Protein AF-A0A2Z6NLJ5-F1 (afdb_monomer_lite)

pLDDT: mean 78.74, std 17.32, range [47.12, 97.5]

Secondary structure (DSSP, 8-state):
-PPPPSS---HHHHHHHHHHHHHHHHHH-GGGGGGGS-TT------SSS----GGGGG-

Structure (mmCIF, N/CA/C/O backbone):
data_AF-A0A2Z6NLJ5-F1
#
_entry.id   AF-A0A2Z6NLJ5-F1
#
loop_
_atom_site.group_PDB
_atom_site.id
_atom_site.type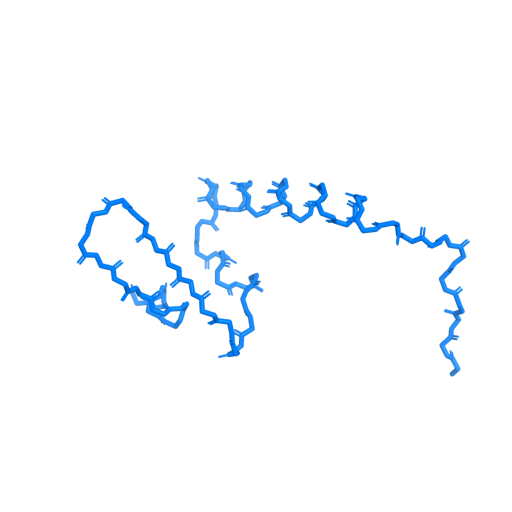_symbol
_atom_site.label_atom_id
_atom_site.label_alt_id
_atom_site.label_comp_id
_atom_site.label_asym_id
_atom_site.label_entity_id
_atom_site.label_seq_id
_atom_site.pdbx_PDB_ins_code
_atom_site.Cartn_x
_atom_site.Cartn_y
_atom_site.Cartn_z
_atom_site.occupancy
_atom_site.B_iso_or_equiv
_atom_site.auth_seq_id
_atom_site.auth_comp_id
_atom_site.auth_asym_id
_atom_site.auth_atom_id
_atom_site.pdbx_PDB_model_num
ATOM 1 N N . MET A 1 1 ? -10.320 -8.527 -28.786 1.00 52.34 1 MET A N 1
ATOM 2 C CA . MET A 1 1 ? -8.921 -8.135 -29.072 1.00 52.34 1 MET A CA 1
ATOM 3 C C . MET A 1 1 ? -8.555 -7.100 -28.019 1.00 52.34 1 MET A C 1
ATOM 5 O O . MET A 1 1 ? -9.276 -6.116 -27.931 1.00 52.34 1 MET A O 1
ATOM 9 N N . ALA A 1 2 ? -7.569 -7.347 -27.154 1.00 52.09 2 ALA A N 1
ATOM 10 C CA . ALA A 1 2 ? -7.158 -6.355 -26.158 1.00 52.09 2 ALA A CA 1
ATOM 11 C C . ALA A 1 2 ? -6.351 -5.264 -26.873 1.00 52.09 2 ALA A C 1
ATOM 13 O O . ALA A 1 2 ? -5.323 -5.555 -27.481 1.00 52.09 2 ALA A O 1
ATOM 14 N N . THR A 1 3 ? -6.847 -4.030 -26.865 1.00 59.88 3 THR A N 1
ATOM 15 C CA . THR A 1 3 ? -6.097 -2.872 -27.356 1.00 59.88 3 THR A CA 1
ATOM 16 C C . THR A 1 3 ? -4.842 -2.708 -26.494 1.00 59.88 3 THR A C 1
ATOM 18 O O . THR A 1 3 ? -4.984 -2.641 -25.269 1.00 59.88 3 THR A O 1
ATOM 21 N N . PRO A 1 4 ? -3.628 -2.656 -27.074 1.00 62.97 4 PRO A N 1
ATOM 22 C CA . PRO A 1 4 ? -2.417 -2.399 -26.305 1.00 62.97 4 PRO A CA 1
ATOM 23 C C . PRO A 1 4 ? -2.569 -1.064 -25.580 1.00 62.97 4 PRO A C 1
ATOM 25 O O . PRO A 1 4 ? -2.924 -0.064 -26.206 1.00 62.97 4 PRO A O 1
ATOM 28 N N . PHE A 1 5 ? -2.342 -1.047 -24.265 1.00 63.50 5 PHE A N 1
ATOM 29 C CA . PHE A 1 5 ? -2.356 0.199 -23.507 1.00 63.50 5 PHE 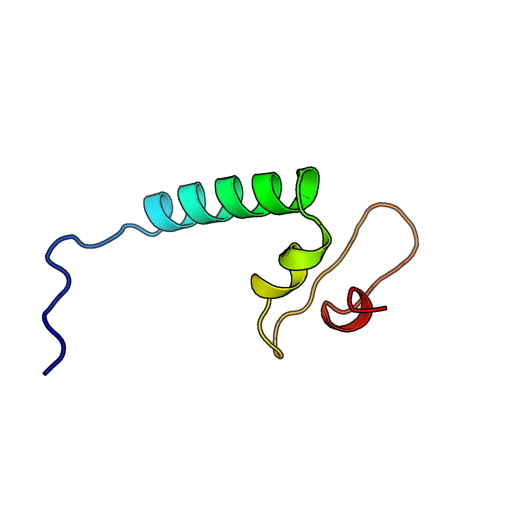A CA 1
ATOM 30 C C . PHE A 1 5 ? -1.280 1.135 -24.088 1.00 63.50 5 PHE A C 1
ATOM 32 O O . PHE A 1 5 ? -0.111 0.750 -24.125 1.00 63.50 5 PHE A O 1
ATOM 39 N N . PRO A 1 6 ? -1.648 2.343 -24.554 1.00 68.06 6 PRO A N 1
ATOM 40 C CA . PRO A 1 6 ? -0.749 3.208 -25.322 1.00 68.06 6 PRO A CA 1
ATOM 41 C C . PRO A 1 6 ? 0.390 3.808 -24.487 1.00 68.06 6 PRO A C 1
ATOM 43 O O . PRO A 1 6 ? 1.289 4.435 -25.039 1.00 68.06 6 PRO A O 1
ATOM 46 N N . ILE A 1 7 ? 0.367 3.618 -23.166 1.00 69.25 7 ILE A N 1
ATOM 47 C CA . ILE A 1 7 ? 1.369 4.134 -22.241 1.00 69.25 7 ILE A CA 1
ATOM 48 C C . ILE A 1 7 ? 1.794 2.970 -21.343 1.00 69.25 7 ILE A C 1
ATOM 50 O O . ILE A 1 7 ? 0.964 2.482 -20.569 1.00 69.25 7 ILE A O 1
ATOM 54 N N . PRO A 1 8 ? 3.045 2.488 -21.427 1.00 75.88 8 PRO A N 1
ATOM 55 C CA . PRO A 1 8 ? 3.533 1.511 -20.472 1.00 75.88 8 PRO A CA 1
ATOM 56 C C . PRO A 1 8 ? 3.573 2.177 -19.096 1.00 75.88 8 PRO A C 1
ATOM 58 O O . PRO A 1 8 ? 4.370 3.082 -18.852 1.00 75.88 8 PRO A O 1
ATOM 61 N N . LEU A 1 9 ? 2.685 1.748 -18.199 1.00 83.00 9 LEU A N 1
ATOM 62 C CA . LEU A 1 9 ? 2.771 2.136 -16.800 1.00 83.00 9 LEU A CA 1
ATOM 63 C C . LEU A 1 9 ? 4.034 1.509 -16.218 1.00 83.00 9 LEU A C 1
ATOM 65 O O . LEU A 1 9 ? 4.228 0.294 -16.259 1.00 83.00 9 LEU A O 1
ATOM 69 N N . THR A 1 10 ? 4.909 2.349 -15.685 1.00 91.19 10 THR A N 1
ATOM 70 C CA . THR A 1 10 ? 6.093 1.878 -14.971 1.00 91.19 10 THR A CA 1
ATOM 71 C C . THR A 1 10 ? 5.681 1.309 -13.616 1.00 91.19 10 THR A C 1
ATOM 73 O O . THR A 1 10 ? 4.728 1.779 -12.990 1.00 91.19 10 THR A O 1
ATOM 76 N N . ALA A 1 11 ? 6.445 0.340 -13.110 1.00 91.50 11 ALA A N 1
ATOM 77 C CA . ALA A 1 11 ? 6.252 -0.171 -11.754 1.00 91.50 11 ALA A CA 1
ATOM 78 C C . ALA A 1 11 ? 6.302 0.954 -10.700 1.00 91.50 11 ALA A C 1
ATOM 80 O O . ALA A 1 11 ? 5.560 0.912 -9.724 1.00 91.50 11 ALA A O 1
ATOM 81 N N . ALA A 1 12 ? 7.119 1.989 -10.932 1.00 93.44 12 ALA A N 1
ATOM 82 C CA . ALA A 1 12 ? 7.193 3.166 -10.073 1.00 93.44 12 ALA A CA 1
ATOM 83 C C .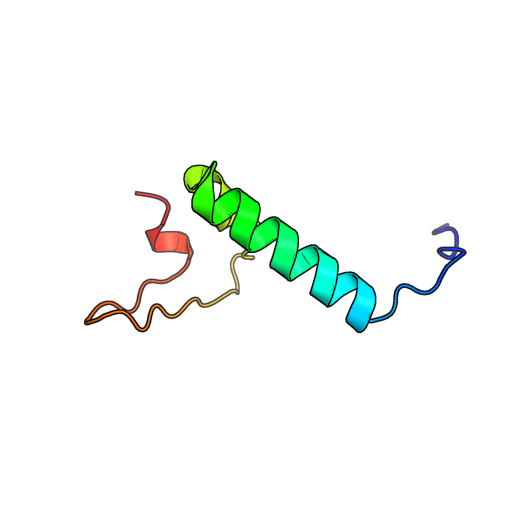 ALA A 1 12 ? 5.867 3.941 -10.038 1.00 93.44 12 ALA A C 1
ATOM 85 O O . ALA A 1 12 ? 5.359 4.223 -8.959 1.00 93.44 12 ALA A O 1
ATOM 86 N N . GLN A 1 13 ? 5.266 4.227 -11.198 1.00 93.81 13 GLN A N 1
ATOM 87 C CA . GLN A 1 13 ? 3.968 4.907 -11.264 1.00 93.81 13 GLN A CA 1
ATOM 88 C C . GLN A 1 13 ? 2.880 4.099 -10.553 1.00 93.81 13 GLN A C 1
ATOM 90 O O . GLN A 1 13 ? 2.162 4.645 -9.717 1.00 93.81 13 GLN A O 1
ATOM 95 N N . VAL A 1 14 ? 2.787 2.795 -10.835 1.00 94.19 14 VAL A N 1
ATOM 96 C CA . VAL A 1 14 ? 1.797 1.916 -10.192 1.00 94.19 14 VAL A CA 1
ATOM 97 C C . VAL A 1 14 ? 2.015 1.868 -8.680 1.00 94.19 14 VAL A C 1
ATOM 99 O O . VAL A 1 14 ? 1.060 2.029 -7.925 1.00 94.19 14 VAL A O 1
ATOM 102 N N . GLY A 1 15 ? 3.263 1.717 -8.230 1.00 94.88 15 GLY A N 1
ATOM 103 C CA . GLY A 1 15 ? 3.611 1.684 -6.811 1.00 94.88 15 GLY A CA 1
ATOM 104 C C . GLY A 1 15 ? 3.250 2.978 -6.080 1.00 94.88 15 GLY A C 1
ATOM 105 O O . GLY A 1 15 ? 2.641 2.925 -5.014 1.00 94.88 15 GLY A O 1
ATOM 106 N N . THR A 1 16 ? 3.554 4.140 -6.666 1.00 96.44 16 THR A N 1
ATOM 107 C CA . THR A 1 16 ? 3.202 5.444 -6.083 1.00 96.44 16 THR A CA 1
ATOM 108 C C . THR A 1 16 ? 1.691 5.598 -5.914 1.00 96.44 16 THR A C 1
ATOM 110 O O . THR A 1 16 ? 1.237 5.991 -4.839 1.00 96.44 16 THR A O 1
ATOM 113 N N . TYR A 1 17 ? 0.905 5.255 -6.939 1.00 95.62 17 TYR A N 1
ATOM 114 C CA . TYR A 1 17 ? -0.555 5.320 -6.851 1.00 95.62 17 TYR A CA 1
ATOM 115 C C . TYR A 1 17 ? -1.121 4.329 -5.832 1.00 95.62 17 TYR A C 1
ATOM 117 O O . TYR A 1 17 ? -1.982 4.704 -5.036 1.00 95.62 17 TYR A O 1
ATOM 125 N N . PHE A 1 18 ? -0.620 3.092 -5.835 1.00 96.00 18 PHE A N 1
ATOM 126 C CA . PHE A 1 18 ? -1.061 2.045 -4.919 1.00 96.00 18 PHE A CA 1
ATOM 127 C C . PH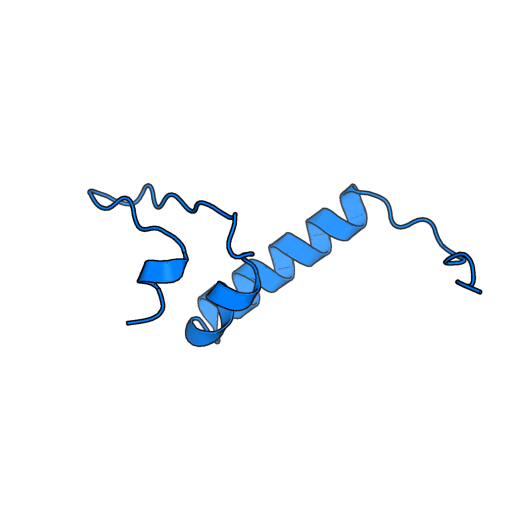E A 1 18 ? -0.863 2.460 -3.458 1.00 96.00 18 PHE A C 1
ATOM 129 O O . PHE A 1 18 ? -1.811 2.419 -2.679 1.00 96.00 18 PHE A O 1
ATOM 136 N N . VAL A 1 19 ? 0.338 2.925 -3.094 1.00 96.38 19 VAL A N 1
ATOM 137 C CA . VAL A 1 19 ? 0.650 3.340 -1.717 1.00 96.38 19 VAL A CA 1
ATOM 138 C C . VAL A 1 19 ? -0.206 4.534 -1.293 1.00 96.38 19 VAL A C 1
ATOM 140 O O . VAL A 1 19 ? -0.765 4.525 -0.197 1.00 96.38 19 VAL A O 1
ATOM 143 N N . GLY A 1 20 ? -0.350 5.541 -2.160 1.00 97.50 20 GLY A N 1
ATOM 144 C CA . GLY A 1 20 ? -1.158 6.723 -1.8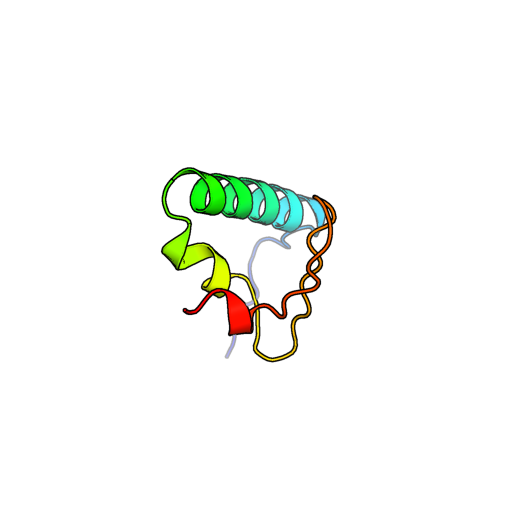60 1.00 97.50 20 GLY A CA 1
ATOM 145 C C . GLY A 1 20 ? -2.624 6.381 -1.588 1.00 97.50 20 GLY A C 1
ATOM 146 O O . GLY A 1 20 ? -3.183 6.823 -0.584 1.00 97.50 20 GLY A O 1
ATOM 147 N N . GLN A 1 21 ? -3.235 5.558 -2.444 1.00 97.31 21 GLN A N 1
ATOM 148 C CA . GLN A 1 21 ? -4.625 5.140 -2.251 1.00 97.31 21 GLN A CA 1
ATOM 149 C C . GLN A 1 21 ? -4.806 4.223 -1.047 1.00 97.31 21 GLN A C 1
ATOM 151 O O . GLN A 1 21 ? -5.738 4.431 -0.274 1.00 97.31 21 GLN A O 1
ATOM 156 N N . TYR A 1 22 ? -3.898 3.270 -0.836 1.00 95.81 22 TYR A N 1
ATOM 157 C CA . TYR A 1 22 ? -3.965 2.367 0.308 1.00 95.81 22 TYR A CA 1
ATOM 158 C C . TYR A 1 22 ? -4.021 3.139 1.636 1.00 95.81 22 TYR A C 1
ATOM 160 O O . TYR A 1 22 ? -4.910 2.898 2.450 1.00 95.81 22 TYR A O 1
ATOM 168 N N . TYR A 1 23 ? -3.134 4.120 1.841 1.00 94.50 23 TYR A N 1
ATOM 169 C CA . TYR A 1 23 ? -3.143 4.917 3.073 1.00 94.50 23 TYR A CA 1
ATOM 170 C C . TYR A 1 23 ? -4.327 5.879 3.167 1.00 94.50 23 TYR A C 1
ATOM 172 O O . TYR A 1 23 ? -4.846 6.086 4.264 1.00 94.50 23 TYR A O 1
ATOM 180 N N . HIS A 1 24 ? -4.781 6.448 2.047 1.00 96.69 24 HIS A N 1
ATOM 181 C CA . HIS A 1 24 ? -5.974 7.290 2.043 1.00 96.69 24 HIS A CA 1
ATOM 182 C C . HIS A 1 24 ? -7.210 6.510 2.513 1.00 96.69 24 HIS A C 1
ATOM 184 O O . HIS A 1 24 ? -7.924 6.978 3.403 1.00 96.69 24 HIS A O 1
ATOM 190 N N . VAL A 1 25 ? -7.426 5.308 1.971 1.00 96.06 25 VAL A N 1
ATOM 191 C CA . VAL A 1 25 ? -8.526 4.419 2.369 1.00 96.06 25 VAL A CA 1
ATOM 192 C C . VAL A 1 25 ? -8.340 3.952 3.810 1.00 96.06 25 VAL A C 1
ATOM 194 O O . VAL A 1 25 ? -9.266 4.076 4.599 1.00 96.06 25 VAL A O 1
ATOM 197 N N . LEU A 1 26 ? -7.135 3.535 4.205 1.00 91.06 26 LEU A N 1
ATOM 198 C CA . LEU A 1 26 ? -6.854 3.104 5.579 1.00 91.06 26 LEU A CA 1
ATOM 199 C C . LEU A 1 26 ? -7.187 4.165 6.634 1.00 91.06 26 LEU A C 1
ATOM 201 O O . LEU A 1 26 ? -7.645 3.818 7.718 1.00 91.06 26 LEU A O 1
ATOM 205 N N . GLN A 1 27 ? -6.956 5.443 6.332 1.00 91.31 27 GLN A N 1
ATOM 206 C CA . GLN A 1 27 ? -7.221 6.536 7.267 1.00 91.31 27 GLN A CA 1
ATOM 207 C C . GLN A 1 27 ? -8.684 6.989 7.280 1.00 91.31 27 GLN A C 1
ATOM 209 O O . GLN A 1 27 ? -9.183 7.366 8.336 1.00 91.31 27 GLN A O 1
ATOM 214 N N . ASN A 1 28 ? -9.349 7.007 6.121 1.00 96.25 28 ASN A N 1
ATOM 215 C CA . ASN A 1 28 ? -10.654 7.662 5.969 1.00 96.25 28 ASN A CA 1
ATOM 216 C C . ASN A 1 28 ? -11.826 6.679 5.843 1.00 96.25 28 ASN A C 1
ATOM 218 O O . ASN A 1 28 ? -12.944 7.039 6.193 1.00 96.25 28 ASN A O 1
ATOM 222 N N . GLN A 1 29 ? -11.585 5.481 5.308 1.00 95.75 29 GLN A N 1
ATOM 223 C CA . GLN A 1 29 ? -12.587 4.448 5.025 1.00 95.75 29 GLN A CA 1
ATOM 224 C C . GLN A 1 29 ? -11.987 3.048 5.293 1.00 95.75 29 GLN A C 1
ATOM 226 O O . GLN A 1 29 ? -11.805 2.252 4.360 1.00 95.75 29 GLN A O 1
ATOM 231 N N . PRO A 1 30 ? -11.578 2.755 6.545 1.00 89.88 30 PRO A N 1
ATOM 232 C CA . PRO A 1 30 ? -10.868 1.524 6.898 1.00 89.88 30 PRO A CA 1
ATOM 233 C C . PRO A 1 30 ? -11.641 0.251 6.523 1.00 89.88 30 PRO A C 1
ATOM 235 O O . PRO A 1 30 ? -11.024 -0.772 6.221 1.00 89.88 30 PRO A O 1
ATOM 238 N N . GLU A 1 31 ? -12.970 0.322 6.466 1.00 91.69 31 GLU A N 1
ATOM 239 C CA . GLU A 1 31 ? -13.857 -0.761 6.052 1.00 91.69 31 GLU A CA 1
ATOM 240 C C . GLU A 1 31 ? -13.633 -1.230 4.608 1.00 91.69 31 GLU A C 1
ATOM 242 O O . GLU A 1 31 ? -14.045 -2.333 4.276 1.00 91.69 31 GLU A O 1
ATOM 247 N N . PHE A 1 32 ? -12.961 -0.452 3.751 1.00 93.88 32 PHE A N 1
ATOM 248 C CA . PHE A 1 32 ? -12.673 -0.844 2.364 1.00 93.88 32 PHE A CA 1
ATOM 249 C C . PHE A 1 32 ? -11.228 -1.292 2.133 1.00 93.88 32 PHE A C 1
ATOM 251 O O . PHE A 1 32 ? -10.887 -1.731 1.033 1.00 93.88 32 PHE A O 1
ATOM 258 N N . VAL A 1 33 ? -10.365 -1.246 3.151 1.00 91.75 33 VAL A N 1
ATOM 259 C CA . VAL A 1 33 ? -8.946 -1.628 3.021 1.00 91.75 33 VAL A CA 1
ATOM 260 C C . VAL A 1 33 ? -8.789 -3.085 2.592 1.00 91.75 33 VAL A C 1
ATOM 262 O O . VAL A 1 33 ? -7.874 -3.412 1.836 1.00 91.75 33 VAL A O 1
ATOM 265 N N . HIS A 1 34 ? -9.708 -3.960 3.012 1.00 89.31 34 HIS A N 1
ATOM 266 C CA . HIS A 1 34 ? -9.666 -5.378 2.660 1.00 89.31 34 HIS A CA 1
ATOM 267 C C . HIS A 1 34 ? -9.717 -5.618 1.137 1.00 89.31 34 HIS A C 1
ATOM 269 O O . HIS A 1 34 ? -9.217 -6.635 0.668 1.00 89.31 34 HIS A O 1
ATOM 275 N N . GLN A 1 35 ? -10.266 -4.682 0.350 1.00 92.81 35 GLN A N 1
ATOM 276 C CA . GLN A 1 35 ? -10.380 -4.801 -1.111 1.00 92.81 35 GLN A CA 1
ATOM 277 C C . GLN A 1 35 ? -9.027 -4.732 -1.835 1.00 92.81 35 GLN A C 1
ATOM 279 O O . GLN A 1 35 ? -8.926 -5.135 -2.992 1.00 92.81 35 GLN A O 1
ATOM 284 N N . PHE A 1 36 ? -7.975 -4.248 -1.166 1.00 92.69 36 PHE A N 1
ATOM 285 C CA . PHE A 1 36 ? -6.611 -4.232 -1.705 1.00 92.69 36 PHE A CA 1
ATOM 286 C C . PHE A 1 36 ? -5.914 -5.596 -1.604 1.00 92.69 36 PHE A C 1
ATOM 288 O O . PHE A 1 36 ? -4.807 -5.762 -2.122 1.00 92.69 36 PHE A O 1
ATOM 295 N N . TYR A 1 37 ? -6.545 -6.570 -0.949 1.00 90.50 37 TYR A N 1
ATOM 296 C CA . TYR A 1 37 ? -6.021 -7.913 -0.759 1.00 90.50 37 TYR A CA 1
ATOM 297 C C . TYR A 1 37 ? -6.825 -8.920 -1.578 1.00 90.50 37 TYR A C 1
ATOM 299 O O . TYR A 1 37 ? -8.051 -8.882 -1.624 1.00 90.50 37 TYR A O 1
ATOM 307 N N . SER A 1 38 ? -6.115 -9.845 -2.218 1.00 89.69 38 SER A N 1
ATOM 308 C CA . SER A 1 38 ? -6.723 -11.030 -2.830 1.00 89.69 38 SER A CA 1
ATOM 309 C C . SER A 1 38 ? -6.903 -12.138 -1.791 1.00 89.69 38 SER A C 1
ATOM 311 O O . SER A 1 38 ? -6.252 -12.107 -0.747 1.00 89.69 38 SER A O 1
ATOM 313 N N . ASP A 1 39 ? -7.681 -13.176 -2.108 1.00 84.69 39 ASP A N 1
ATOM 314 C CA . ASP A 1 39 ? -7.842 -14.351 -1.234 1.00 84.69 39 ASP A CA 1
ATOM 315 C C . ASP A 1 39 ? -6.510 -15.044 -0.885 1.00 84.69 39 ASP A C 1
ATOM 317 O O . ASP A 1 39 ? -6.382 -15.672 0.162 1.00 84.69 39 ASP A O 1
ATOM 321 N N . ALA A 1 40 ? -5.493 -14.912 -1.744 1.00 88.62 40 ALA A N 1
ATOM 322 C CA . ALA A 1 40 ? -4.160 -15.472 -1.521 1.00 88.62 40 ALA A CA 1
ATOM 323 C C . ALA A 1 40 ? -3.217 -14.538 -0.732 1.00 88.62 40 ALA A C 1
ATOM 325 O O . ALA A 1 40 ? -2.081 -14.911 -0.428 1.00 88.62 40 ALA A O 1
ATOM 326 N N . SER A 1 41 ? -3.635 -13.308 -0.424 1.00 86.88 41 SER A N 1
ATOM 327 C CA . SER A 1 41 ? -2.790 -12.315 0.237 1.00 86.88 41 SER A CA 1
ATOM 328 C C . SER A 1 41 ? -2.653 -12.596 1.738 1.00 86.88 41 SER A C 1
ATOM 330 O O . SER A 1 41 ? -3.619 -12.888 2.434 1.00 86.88 41 SER A O 1
ATOM 332 N N . THR A 1 42 ? -1.436 -12.447 2.266 1.00 82.88 42 THR A N 1
ATOM 333 C CA . THR A 1 42 ? -1.162 -12.488 3.712 1.00 82.88 42 THR A CA 1
ATOM 334 C C . THR A 1 42 ? -0.768 -11.094 4.190 1.00 82.88 42 THR A C 1
ATOM 336 O O . THR A 1 42 ? 0.055 -10.438 3.554 1.00 82.88 42 THR A O 1
ATOM 339 N N . MET A 1 43 ? -1.331 -10.650 5.312 1.00 78.81 43 MET A N 1
ATOM 340 C CA . MET A 1 43 ? -1.019 -9.367 5.941 1.00 78.81 43 MET A CA 1
ATOM 341 C C . MET A 1 43 ? -0.366 -9.620 7.310 1.00 78.81 43 MET A C 1
ATOM 343 O O . MET A 1 43 ? -0.649 -10.617 7.969 1.00 78.81 43 MET A O 1
ATOM 347 N N . LEU A 1 44 ? 0.580 -8.766 7.702 1.00 77.69 44 LEU A N 1
ATOM 348 C CA . LEU A 1 44 ? 1.267 -8.840 8.991 1.00 77.69 44 LEU A CA 1
ATOM 349 C C . LEU A 1 44 ? 1.263 -7.450 9.627 1.00 77.69 44 LEU A C 1
ATOM 351 O O . LEU A 1 44 ? 1.878 -6.532 9.088 1.00 77.69 44 LEU A O 1
ATOM 355 N N . ARG A 1 45 ? 0.612 -7.305 10.786 1.00 73.38 45 ARG A N 1
ATOM 356 C CA . ARG A 1 45 ? 0.693 -6.091 11.612 1.00 73.38 45 ARG A CA 1
ATOM 357 C C . ARG A 1 45 ? 1.823 -6.266 12.623 1.00 73.38 45 ARG A C 1
ATOM 359 O O . ARG A 1 45 ? 1.908 -7.303 13.276 1.00 73.38 45 ARG A O 1
ATOM 366 N N . ILE A 1 46 ? 2.715 -5.281 12.719 1.00 67.44 46 ILE A N 1
ATOM 367 C CA . ILE A 1 46 ? 3.898 -5.340 13.600 1.00 67.44 46 ILE A CA 1
ATOM 368 C C . ILE A 1 46 ? 3.673 -4.543 14.904 1.00 67.44 46 ILE A C 1
ATOM 370 O O . ILE A 1 46 ? 4.490 -4.605 15.815 1.00 67.44 46 ILE A O 1
ATOM 374 N N . ASP A 1 47 ? 2.518 -3.893 15.069 1.00 61.50 47 ASP A N 1
ATOM 375 C CA . ASP A 1 47 ? 2.202 -3.014 16.209 1.00 61.50 47 ASP A CA 1
ATOM 376 C C . ASP A 1 47 ? 1.836 -3.729 17.534 1.00 61.50 47 ASP A C 1
ATOM 378 O O . ASP A 1 47 ? 1.268 -3.119 18.434 1.00 61.50 47 ASP A O 1
ATOM 382 N N . GLY A 1 48 ? 2.220 -5.002 17.700 1.00 54.59 48 GLY A N 1
ATOM 383 C CA . GLY A 1 48 ? 2.206 -5.695 18.995 1.00 54.59 48 GLY A CA 1
ATOM 384 C C . GLY A 1 48 ? 1.150 -6.798 19.139 1.00 54.59 48 GLY A C 1
ATOM 385 O O . GLY A 1 48 ? -0.003 -6.550 19.459 1.00 54.59 48 GLY A O 1
ATOM 386 N N . ASN A 1 49 ? 1.611 -8.047 19.013 1.00 50.16 49 ASN A N 1
ATOM 387 C CA . ASN A 1 49 ? 0.978 -9.297 19.466 1.00 50.16 49 ASN A CA 1
ATOM 388 C C . ASN A 1 49 ? -0.186 -9.935 18.669 1.00 50.16 49 ASN A C 1
ATOM 390 O O . ASN A 1 49 ? -0.721 -10.941 19.134 1.00 50.16 49 ASN A O 1
ATOM 394 N N . SER A 1 50 ? -0.536 -9.491 17.458 1.00 54.56 50 SER A N 1
ATOM 395 C CA . SER A 1 50 ? -1.479 -10.250 16.610 1.00 54.56 50 SER A CA 1
ATOM 396 C C . SER A 1 50 ? -1.028 -10.359 15.147 1.00 54.56 50 SER A C 1
ATOM 398 O O . SER A 1 50 ? -0.783 -9.374 14.455 1.00 54.56 50 SER A O 1
ATOM 400 N N . ARG A 1 51 ? -0.894 -11.605 14.665 1.00 54.44 51 ARG A N 1
ATOM 401 C CA . ARG A 1 51 ? -0.798 -11.928 13.233 1.00 54.44 51 ARG A CA 1
ATOM 402 C C . ARG A 1 51 ? -2.214 -12.229 12.761 1.00 54.44 51 ARG A C 1
ATOM 404 O O . ARG A 1 51 ? -2.763 -13.261 13.129 1.00 54.44 51 ARG A O 1
ATOM 411 N N . GLU A 1 52 ? -2.788 -11.340 11.969 1.00 55.12 52 GLU A N 1
ATOM 412 C CA . GLU A 1 52 ? -4.141 -11.490 11.435 1.00 55.12 52 GLU A CA 1
ATOM 413 C C . GLU A 1 52 ? -4.065 -11.693 9.921 1.00 55.12 52 GLU A C 1
ATOM 415 O O . GLU A 1 52 ? -3.362 -10.966 9.222 1.00 55.12 52 GLU A O 1
ATOM 420 N N . THR A 1 53 ? -4.756 -12.704 9.394 1.00 54.78 53 THR A N 1
ATOM 421 C CA . THR A 1 53 ? -4.968 -12.828 7.945 1.00 54.78 53 THR A CA 1
ATOM 422 C C . THR A 1 53 ? -5.891 -11.706 7.467 1.00 54.78 53 THR A C 1
ATOM 424 O O . THR A 1 53 ? -6.713 -11.222 8.238 1.00 54.78 53 THR A O 1
ATOM 427 N N . ALA A 1 54 ? -5.800 -11.286 6.198 1.00 53.09 54 ALA A N 1
ATOM 428 C CA . ALA A 1 54 ? -6.667 -10.227 5.656 1.00 53.09 54 ALA A CA 1
ATOM 429 C C . ALA A 1 54 ? -8.170 -10.542 5.839 1.00 53.09 54 ALA A C 1
ATOM 431 O O . ALA A 1 54 ? -8.975 -9.643 6.057 1.00 53.09 54 ALA A O 1
ATOM 432 N N . THR A 1 55 ? -8.529 -11.831 5.858 1.00 52.38 55 THR A N 1
ATOM 433 C CA . THR A 1 55 ? -9.866 -12.343 6.201 1.00 52.38 55 THR A CA 1
ATOM 434 C C . THR A 1 55 ? -10.342 -11.956 7.608 1.00 52.38 55 THR A C 1
ATOM 436 O O . THR A 1 55 ? -11.539 -11.807 7.819 1.00 52.38 55 THR A O 1
ATOM 439 N N . ALA A 1 56 ? -9.441 -11.774 8.576 1.00 52.06 56 ALA A N 1
ATOM 440 C CA . ALA A 1 56 ? -9.786 -11.402 9.950 1.00 52.06 56 ALA A CA 1
ATOM 441 C C . ALA A 1 56 ? -10.153 -9.913 10.113 1.00 52.06 56 ALA A C 1
ATOM 443 O O . ALA A 1 56 ? -10.644 -9.534 11.166 1.00 52.06 56 ALA A O 1
ATOM 444 N N . MET A 1 57 ? -9.970 -9.078 9.079 1.00 54.75 57 MET A N 1
ATOM 445 C CA . MET A 1 57 ? -10.456 -7.687 9.067 1.00 54.75 57 MET A CA 1
ATOM 446 C C . MET A 1 57 ? -11.960 -7.570 8.758 1.00 54.75 57 MET A C 1
ATOM 448 O O . MET A 1 57 ? -12.489 -6.464 8.739 1.00 54.75 57 MET A O 1
ATOM 452 N N . LEU A 1 58 ? -12.638 -8.687 8.467 1.00 55.88 58 LEU A N 1
ATOM 453 C CA . LEU A 1 58 ? -14.044 -8.731 8.047 1.00 55.88 58 LEU A CA 1
ATOM 454 C C . LEU A 1 58 ? -15.030 -8.956 9.213 1.00 55.88 58 LEU A C 1
ATOM 456 O O . LEU A 1 58 ? -16.181 -9.314 8.966 1.00 55.88 58 LEU A O 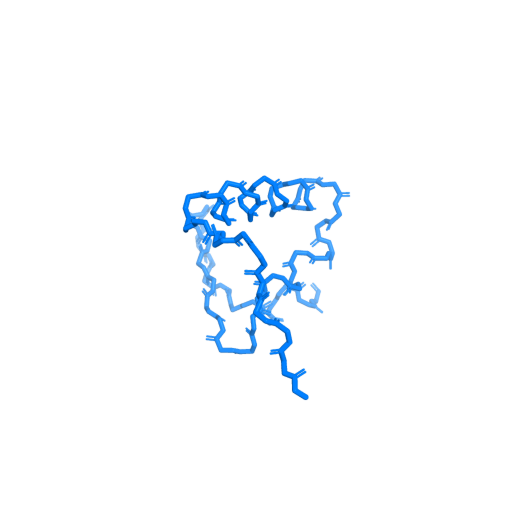1
ATOM 460 N N . VAL A 1 59 ? -14.589 -8.775 10.464 1.00 47.12 59 VAL A N 1
ATOM 461 C CA . VAL A 1 59 ? -15.399 -8.971 11.682 1.00 47.12 59 VAL A CA 1
ATOM 462 C C . VAL A 1 59 ? -15.386 -7.763 12.605 1.00 47.12 59 VAL A C 1
ATOM 464 O O . VAL A 1 59 ? -14.291 -7.219 12.861 1.00 47.12 59 VAL A O 1
#

Radius of gyration: 15.11 Å; chains: 1; bounding box: 23×23×48 Å

InterPro domains:
  IPR002075 Nuclear transport factor 2 domain [PF02136] (14-46)
  IPR018222 Nuclear transport factor 2, eukaryote [PS50177] (14-43)
  IPR032710 NTF2-like domain superfamily [SSF54427] (10-50)
  IPR039539 Ras GTPase-activating protein-binding protein [PTHR10693] (10-57)

Sequence (59 aa):
MATPFPIPLTAAQVGTYFVGQYYHVLQNQPEFVHQFYSDASTMLRIDGNSRETATAMLV

Organism: Trifolium subterraneum (NCBI:txid3900)

Foldseek 3Di:
DDDPDPDPDDPVNVVVVLVVVLVVCCVPPVVCNLVSDDPPDADQDPPDDDRDGSVNSND